Protein AF-A0A7Y9IDW6-F1 (afdb_monomer_lite)

Foldseek 3Di:
DPPVVVPDPDPLVQWDWDQQQQAPVQFDDDPNDTDDGDDSVRIDTDHPCPNVVNHVVRCCVVPVDPPPDDDDDDDPDDPDDPDDDDD

Sequence (87 aa):
MDAVRQHRPDPTAGRTLMHGDYHPGNLLWRDGALTGVIDWNGARLGSRWFDVAYCRADVAALFGHASHHSSAKPSRNSVSDPAERTG

Secondary structure (DSSP, 8-state):
--TTTTTPPPTTTTEEEE-SS-SGGGEEEETTEEEEE--GGG-EEEETTHHHHHHHHHHHHHHS-------PPP-S-----------

pLDDT: mean 77.26, std 22.36, range [35.78, 98.44]

Radius of gyration: 22.96 Å; chains: 1; bounding box: 28×56×67 Å

InterPro domains:
  IPR002575 Aminoglycoside phosphotransferase [PF01636] (2-58)
  IPR011009 Protein kinase-like domain superfamily [SSF56112] (7-60)

Organism: NCBI:txid682979

Structure (mmCIF, N/CA/C/O backbone):
data_AF-A0A7Y9IDW6-F1
#
_entry.id   AF-A0A7Y9IDW6-F1
#
loop_
_atom_site.group_PDB
_atom_site.id
_atom_site.type_symbol
_atom_site.label_atom_id
_atom_site.label_alt_id
_atom_site.label_comp_id
_atom_site.label_asym_id
_atom_site.label_entity_id
_atom_site.label_seq_id
_atom_site.pdbx_PDB_ins_code
_atom_site.Cartn_x
_atom_site.Cartn_y
_atom_site.Cartn_z
_atom_site.occupancy
_atom_site.B_iso_or_equiv
_atom_site.auth_seq_id
_atom_site.auth_comp_id
_atom_site.auth_asym_id
_atom_site.auth_atom_id
_atom_site.pdbx_PDB_model_num
ATOM 1 N N . MET A 1 1 ? 17.120 -0.017 -39.735 1.00 52.53 1 MET A N 1
ATOM 2 C CA . MET A 1 1 ? 16.488 0.685 -38.593 1.00 52.53 1 MET A CA 1
ATOM 3 C C . MET A 1 1 ? 15.221 -0.026 -38.094 1.00 52.53 1 MET A C 1
ATOM 5 O O . MET A 1 1 ? 14.781 0.277 -36.993 1.00 52.53 1 MET A O 1
ATOM 9 N N . ASP A 1 2 ? 14.679 -1.014 -38.823 1.00 57.53 2 ASP A N 1
ATOM 10 C CA . ASP A 1 2 ? 13.400 -1.662 -38.473 1.00 57.53 2 ASP A CA 1
ATOM 11 C C . ASP A 1 2 ? 13.495 -2.823 -37.465 1.00 57.53 2 ASP A C 1
ATOM 13 O O . ASP A 1 2 ? 12.577 -3.026 -36.675 1.00 57.53 2 ASP A O 1
ATOM 17 N N . ALA A 1 3 ? 14.628 -3.534 -37.397 1.00 57.88 3 ALA A N 1
ATOM 18 C CA . ALA A 1 3 ? 14.773 -4.727 -36.548 1.00 57.88 3 ALA A CA 1
ATOM 19 C C . ALA A 1 3 ? 14.767 -4.442 -35.026 1.00 57.88 3 ALA A C 1
ATOM 21 O O . ALA A 1 3 ? 14.338 -5.283 -34.238 1.00 57.88 3 ALA A O 1
ATOM 22 N N . VAL A 1 4 ? 15.185 -3.243 -34.595 1.00 59.38 4 VAL A N 1
ATOM 23 C CA . VAL A 1 4 ? 15.222 -2.847 -33.168 1.00 59.38 4 VAL A CA 1
ATOM 24 C C . VAL A 1 4 ? 13.820 -2.556 -32.616 1.00 59.38 4 VAL A C 1
ATOM 26 O O . VAL A 1 4 ? 13.576 -2.727 -31.423 1.00 59.38 4 VAL A O 1
ATOM 29 N N . ARG A 1 5 ? 12.860 -2.171 -33.469 1.00 58.38 5 ARG A N 1
ATOM 30 C CA . ARG A 1 5 ? 11.469 -1.935 -33.041 1.00 58.38 5 ARG A CA 1
ATOM 31 C C . ARG A 1 5 ? 10.725 -3.232 -32.721 1.00 58.38 5 ARG A C 1
ATOM 33 O O . ARG A 1 5 ? 9.799 -3.206 -31.919 1.00 58.38 5 ARG A O 1
ATOM 40 N N . GLN A 1 6 ? 11.142 -4.349 -33.316 1.00 62.41 6 GLN A N 1
ATOM 41 C CA . GLN A 1 6 ? 10.410 -5.617 -33.276 1.00 62.41 6 GLN A CA 1
ATOM 42 C C . GLN A 1 6 ? 10.627 -6.422 -31.981 1.00 62.41 6 GLN A C 1
ATOM 44 O O . GLN A 1 6 ? 9.820 -7.286 -31.668 1.00 62.41 6 GLN A O 1
ATOM 49 N N . HIS A 1 7 ? 11.675 -6.106 -31.210 1.00 64.25 7 HIS A N 1
ATOM 50 C CA . HIS A 1 7 ? 12.049 -6.805 -29.969 1.00 64.25 7 HIS A CA 1
ATOM 51 C C . HIS A 1 7 ? 12.051 -5.892 -28.737 1.00 64.25 7 HIS A C 1
ATOM 53 O O . HIS A 1 7 ? 12.763 -6.147 -27.763 1.00 64.25 7 HIS A O 1
ATOM 59 N N . ARG A 1 8 ? 11.286 -4.794 -28.755 1.00 67.81 8 ARG A N 1
ATOM 60 C CA . ARG A 1 8 ? 11.201 -3.931 -27.576 1.00 67.81 8 ARG A CA 1
ATOM 61 C C . ARG A 1 8 ? 10.511 -4.719 -26.451 1.00 67.81 8 ARG A C 1
ATOM 63 O O . ARG A 1 8 ? 9.380 -5.155 -26.664 1.00 67.81 8 ARG A O 1
ATOM 70 N N . PRO A 1 9 ? 11.150 -4.90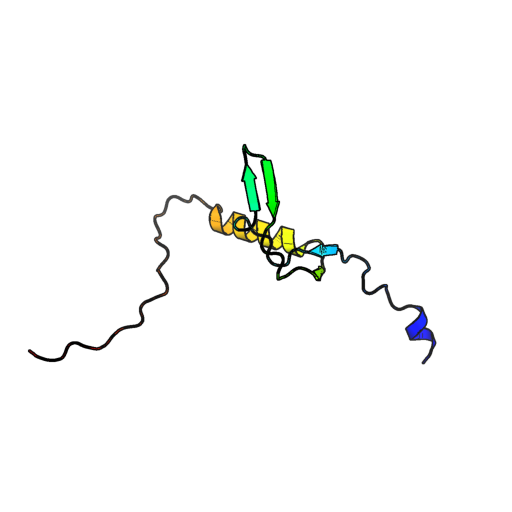6 -25.279 1.00 71.12 9 PRO A N 1
ATOM 71 C CA . PRO A 1 9 ? 10.484 -5.542 -24.153 1.00 71.12 9 PRO A CA 1
ATOM 72 C C . PRO A 1 9 ? 9.214 -4.760 -23.839 1.00 71.12 9 PRO A C 1
ATOM 74 O O . PRO A 1 9 ? 9.203 -3.525 -23.939 1.00 71.12 9 PRO A O 1
ATOM 77 N N . ASP A 1 10 ? 8.150 -5.481 -23.493 1.00 74.69 10 ASP A N 1
ATOM 78 C CA . ASP A 1 10 ? 6.908 -4.857 -23.065 1.00 74.69 10 ASP A CA 1
ATOM 79 C C . ASP A 1 10 ? 7.248 -3.858 -21.944 1.00 74.69 10 ASP A C 1
ATOM 81 O O . ASP A 1 10 ? 7.789 -4.257 -20.908 1.00 74.69 10 ASP A O 1
ATOM 85 N N . PRO A 1 11 ? 6.995 -2.551 -22.140 1.00 68.81 11 PRO A N 1
ATOM 86 C CA . PRO A 1 11 ? 7.340 -1.534 -21.152 1.00 68.81 11 PRO A CA 1
ATOM 87 C C . PRO A 1 11 ? 6.619 -1.737 -19.812 1.00 68.81 11 PRO A C 1
ATOM 89 O O . PRO A 1 11 ? 7.005 -1.121 -18.813 1.00 68.81 11 PRO A O 1
ATOM 92 N N . THR A 1 12 ? 5.588 -2.582 -19.791 1.00 71.69 12 THR A N 1
ATOM 93 C CA . THR A 1 12 ? 4.811 -2.961 -18.615 1.00 71.69 12 THR A CA 1
ATOM 94 C C . THR A 1 12 ? 5.217 -4.309 -18.018 1.00 71.69 12 THR A C 1
ATOM 96 O O . THR A 1 12 ? 4.779 -4.616 -16.910 1.00 71.69 12 THR A O 1
ATOM 99 N N . ALA A 1 13 ? 6.107 -5.077 -18.661 1.00 79.38 13 ALA A N 1
ATOM 100 C CA . ALA A 1 13 ? 6.582 -6.350 -18.125 1.00 79.38 13 ALA A CA 1
ATOM 101 C C . ALA A 1 13 ? 7.189 -6.155 -16.725 1.00 79.38 13 ALA A C 1
ATOM 103 O O . ALA A 1 13 ? 8.148 -5.407 -16.532 1.00 79.38 13 ALA A O 1
ATOM 104 N N . GLY A 1 14 ? 6.597 -6.818 -15.729 1.00 81.19 14 GLY A N 1
ATOM 105 C CA . GLY A 1 14 ? 7.012 -6.722 -14.327 1.00 81.19 14 GLY A CA 1
ATOM 106 C C . GLY A 1 14 ? 6.564 -5.451 -13.593 1.00 81.19 14 GLY A C 1
ATOM 107 O O . GLY A 1 14 ? 6.923 -5.285 -12.423 1.00 81.19 14 GLY A O 1
ATOM 108 N N . ARG A 1 15 ? 5.779 -4.573 -14.232 1.00 91.00 15 ARG A N 1
ATOM 109 C CA . ARG A 1 15 ? 5.115 -3.448 -13.567 1.00 91.00 15 ARG A CA 1
ATOM 110 C C . ARG A 1 15 ? 3.756 -3.873 -13.022 1.00 91.00 15 ARG A C 1
ATOM 112 O O . ARG A 1 15 ? 3.009 -4.585 -13.681 1.00 91.00 15 ARG A O 1
ATOM 119 N N . THR A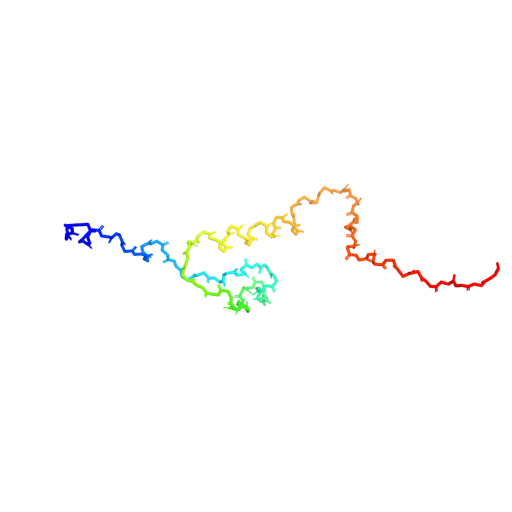 1 16 ? 3.424 -3.392 -11.835 1.00 92.81 16 THR A N 1
ATOM 120 C CA . THR A 1 16 ? 2.099 -3.536 -11.220 1.00 92.81 16 THR A CA 1
ATOM 121 C C . THR A 1 16 ? 1.576 -2.165 -10.822 1.00 92.81 16 THR A C 1
ATOM 123 O O . THR A 1 16 ? 2.348 -1.202 -10.751 1.00 92.81 16 THR A O 1
ATOM 126 N N . LEU A 1 17 ? 0.273 -2.073 -10.558 1.00 94.88 17 LEU A N 1
ATOM 127 C CA . LEU A 1 17 ? -0.284 -0.922 -9.862 1.00 94.88 17 LEU A CA 1
ATOM 128 C C . LEU A 1 17 ? 0.394 -0.812 -8.491 1.00 94.88 17 LEU A C 1
ATOM 130 O O . LEU A 1 17 ? 0.350 -1.755 -7.702 1.00 94.88 17 LEU A O 1
ATOM 134 N N . MET A 1 18 ? 1.036 0.326 -8.258 1.00 95.94 18 MET A N 1
ATOM 135 C CA . MET A 1 18 ? 1.550 0.751 -6.961 1.00 95.94 18 MET A CA 1
ATOM 136 C C . MET A 1 18 ? 0.707 1.919 -6.448 1.00 95.94 18 MET A C 1
ATOM 138 O O . MET A 1 18 ? 0.230 2.727 -7.248 1.00 95.94 18 MET A O 1
ATOM 142 N N . HIS A 1 19 ? 0.560 2.011 -5.130 1.00 97.75 19 HIS A N 1
ATOM 143 C CA . HIS A 1 19 ? -0.087 3.113 -4.425 1.00 97.75 19 HIS A CA 1
ATOM 144 C C . HIS A 1 19 ? 0.718 4.409 -4.561 1.00 97.75 19 HIS A C 1
ATOM 146 O O . HIS A 1 19 ? 0.150 5.475 -4.765 1.00 97.75 19 HIS A O 1
ATOM 152 N N . GLY A 1 20 ? 2.051 4.318 -4.466 1.00 95.88 20 GLY A N 1
ATOM 153 C CA . GLY A 1 20 ? 2.952 5.473 -4.546 1.00 95.88 20 GLY A CA 1
ATOM 154 C C . GLY A 1 20 ? 3.197 6.191 -3.223 1.00 95.88 20 GLY A C 1
ATOM 155 O O . GLY A 1 20 ? 4.231 6.840 -3.102 1.00 95.88 20 GLY A O 1
ATOM 156 N N . ASP A 1 21 ? 2.318 5.990 -2.244 1.00 96.69 21 ASP A N 1
ATOM 157 C CA . ASP A 1 21 ? 2.466 6.476 -0.866 1.00 96.69 21 ASP A CA 1
ATOM 158 C C . ASP A 1 21 ? 1.946 5.442 0.159 1.00 96.69 21 ASP A C 1
ATOM 160 O O . ASP A 1 21 ? 1.062 5.700 0.975 1.00 96.69 21 ASP A O 1
ATOM 164 N N . TYR A 1 22 ? 2.357 4.177 -0.001 1.00 97.25 22 TYR A N 1
ATOM 165 C CA . TYR A 1 22 ? 1.864 3.068 0.827 1.00 97.25 22 TYR A CA 1
ATOM 166 C C . TYR A 1 22 ? 2.614 3.002 2.161 1.00 97.25 22 TYR A C 1
ATOM 168 O O . TYR A 1 22 ? 3.679 2.391 2.247 1.00 97.25 22 TYR A O 1
ATOM 176 N N . HIS A 1 23 ? 2.054 3.598 3.210 1.00 96.06 23 HIS A N 1
ATOM 177 C CA . HIS A 1 23 ? 2.623 3.574 4.557 1.00 96.06 23 HIS A CA 1
ATOM 178 C C . HIS A 1 23 ? 1.533 3.420 5.632 1.00 96.06 23 HIS A C 1
ATOM 180 O O . HIS A 1 23 ? 0.357 3.639 5.332 1.00 96.06 23 HIS A O 1
ATOM 186 N N . PRO A 1 24 ? 1.873 3.059 6.890 1.00 95.44 24 PRO A N 1
ATOM 187 C CA . PRO A 1 24 ? 0.879 2.749 7.924 1.00 95.44 24 PRO A CA 1
ATOM 188 C C . PRO A 1 24 ? -0.168 3.840 8.192 1.00 95.44 24 PRO A C 1
ATOM 190 O O . PRO A 1 24 ? -1.264 3.512 8.634 1.00 95.44 24 PRO A O 1
ATOM 193 N N . GLY A 1 25 ? 0.143 5.112 7.919 1.00 96.00 25 GLY A N 1
ATOM 194 C CA . GLY A 1 25 ? -0.793 6.230 8.094 1.00 96.00 25 GLY A CA 1
ATOM 195 C C . GLY A 1 25 ? -1.942 6.247 7.079 1.00 96.00 25 GLY A C 1
ATOM 196 O O . GLY A 1 25 ? -3.014 6.751 7.394 1.00 96.00 25 GLY A O 1
ATOM 197 N N . ASN A 1 26 ? -1.750 5.626 5.914 1.00 98.31 26 ASN A N 1
ATOM 198 C CA . ASN A 1 26 ? -2.755 5.513 4.853 1.00 98.31 26 ASN A CA 1
ATOM 199 C C . ASN A 1 26 ? -3.513 4.170 4.891 1.00 98.31 26 ASN A C 1
ATOM 201 O O . ASN A 1 26 ? -4.283 3.856 3.979 1.00 98.31 26 ASN A O 1
ATOM 205 N N . LEU A 1 27 ? -3.310 3.361 5.939 1.00 97.38 27 LEU A N 1
ATOM 206 C CA . LEU A 1 27 ? -3.973 2.071 6.136 1.00 97.38 27 LEU A CA 1
ATOM 207 C C . LEU A 1 27 ? -5.077 2.183 7.188 1.00 97.38 27 LEU A C 1
ATOM 209 O O . LEU A 1 27 ? -4.828 2.568 8.329 1.00 97.38 27 LEU A O 1
ATOM 213 N N . LEU A 1 28 ? -6.294 1.777 6.831 1.00 98.25 28 LEU A N 1
ATOM 214 C CA . LEU A 1 28 ? -7.432 1.760 7.749 1.00 98.25 28 LEU A CA 1
ATOM 215 C C . LEU A 1 28 ? -7.607 0.373 8.358 1.00 98.25 28 LEU A C 1
ATOM 217 O O . LEU A 1 28 ? -7.819 -0.605 7.639 1.00 98.25 28 LEU A O 1
ATOM 221 N N . TRP A 1 29 ? -7.594 0.292 9.685 1.00 97.62 29 TRP A N 1
ATOM 222 C CA . TRP A 1 29 ? -7.751 -0.956 10.428 1.00 97.62 29 TRP A CA 1
ATOM 223 C C . TRP A 1 29 ? -9.041 -0.952 11.243 1.00 97.62 29 TRP A C 1
ATOM 225 O O . TRP A 1 29 ? -9.399 0.058 11.847 1.00 97.62 29 TRP A O 1
ATOM 235 N N . ARG A 1 30 ? -9.717 -2.099 11.299 1.00 97.94 30 ARG A N 1
ATOM 236 C CA . ARG A 1 30 ? -10.855 -2.336 12.194 1.00 97.94 30 ARG A CA 1
ATOM 237 C C . ARG A 1 30 ? -10.772 -3.759 12.725 1.00 97.94 30 ARG A C 1
ATOM 239 O O . ARG A 1 30 ? -10.611 -4.687 11.941 1.00 97.94 30 ARG A O 1
ATOM 246 N N . ASP A 1 31 ? -10.841 -3.914 14.044 1.00 97.31 31 ASP A N 1
ATOM 247 C CA . ASP A 1 31 ? -10.815 -5.217 14.727 1.00 97.31 31 ASP A CA 1
ATOM 248 C C . ASP A 1 31 ? -9.625 -6.111 14.317 1.00 97.31 31 ASP A C 1
ATOM 250 O O . ASP A 1 31 ? -9.757 -7.315 14.118 1.00 97.31 31 ASP A O 1
ATOM 254 N N . GLY A 1 32 ? -8.444 -5.506 14.140 1.00 96.06 32 GLY A N 1
ATOM 255 C CA . GLY A 1 32 ? -7.222 -6.210 13.732 1.00 96.06 32 GLY A CA 1
ATOM 256 C C . GLY A 1 32 ? -7.142 -6.574 12.243 1.00 96.06 32 GLY A C 1
ATOM 257 O O . GLY A 1 32 ? -6.132 -7.124 11.812 1.00 96.06 32 GLY A O 1
ATOM 258 N N . ALA A 1 33 ? -8.156 -6.236 11.443 1.00 97.56 33 ALA A N 1
ATOM 259 C CA . ALA A 1 33 ? -8.166 -6.448 10.001 1.00 97.56 33 ALA A CA 1
ATOM 260 C C . ALA A 1 33 ? -7.914 -5.142 9.233 1.00 97.56 33 ALA A C 1
ATOM 262 O O . ALA A 1 33 ? -8.436 -4.082 9.590 1.00 97.56 33 ALA A O 1
ATOM 263 N N . LEU A 1 34 ? -7.145 -5.228 8.145 1.00 96.94 34 LEU A N 1
ATOM 264 C CA . LEU A 1 34 ? -7.015 -4.140 7.177 1.00 96.94 34 LEU A CA 1
ATOM 265 C C . LEU A 1 34 ? -8.330 -4.014 6.395 1.00 96.94 34 LEU A C 1
ATOM 267 O O . LEU A 1 34 ? -8.793 -4.977 5.789 1.00 96.94 34 LEU A O 1
ATOM 271 N N . THR A 1 35 ? -8.927 -2.826 6.407 1.00 98.44 35 THR A N 1
ATOM 272 C CA . THR A 1 35 ? -10.249 -2.546 5.815 1.00 98.44 35 THR A CA 1
ATOM 273 C C . THR A 1 35 ? -10.206 -1.572 4.648 1.00 98.44 35 THR A C 1
ATOM 275 O O . THR A 1 35 ? -11.153 -1.517 3.866 1.00 98.44 35 THR A O 1
ATOM 278 N N . GLY A 1 36 ? -9.119 -0.818 4.502 1.00 98.06 36 GLY A N 1
ATOM 279 C CA . GLY A 1 36 ? -8.995 0.151 3.427 1.00 98.06 36 GLY A CA 1
ATOM 280 C C . GLY A 1 36 ? -7.589 0.705 3.284 1.00 98.06 36 GLY A C 1
ATOM 281 O O . GLY A 1 36 ? -6.781 0.652 4.212 1.00 98.06 36 GLY A O 1
ATOM 282 N N . VAL A 1 37 ? -7.340 1.249 2.098 1.00 98.25 37 VAL A N 1
ATOM 283 C CA . VAL A 1 37 ? -6.149 2.020 1.747 1.00 98.25 37 VAL A CA 1
ATOM 284 C C . VAL A 1 37 ? -6.644 3.334 1.155 1.00 98.25 37 VAL A C 1
ATOM 286 O O . VAL A 1 37 ? -7.492 3.317 0.256 1.00 98.25 37 VAL A O 1
ATOM 289 N N . ILE A 1 38 ? -6.170 4.454 1.690 1.00 98.38 38 ILE A N 1
ATOM 290 C CA . ILE A 1 38 ? -6.596 5.807 1.310 1.00 98.38 38 ILE A CA 1
ATOM 291 C C . ILE A 1 38 ? -5.439 6.597 0.691 1.00 98.38 38 ILE A C 1
ATOM 293 O O . ILE A 1 38 ? -4.295 6.183 0.786 1.00 98.38 38 ILE A O 1
ATOM 297 N N . ASP A 1 39 ? -5.758 7.746 0.093 1.00 98.12 39 ASP A N 1
ATOM 298 C C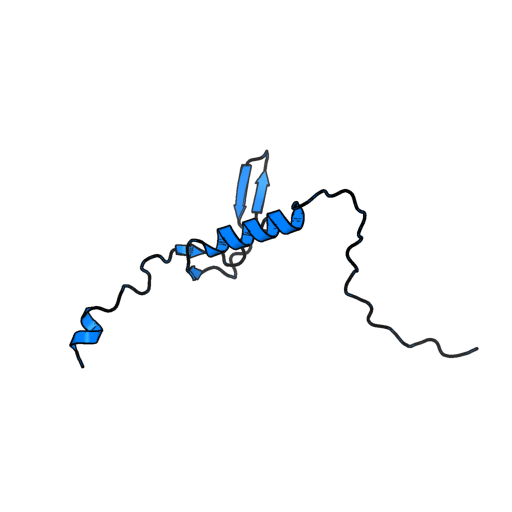A . ASP A 1 39 ? -4.801 8.674 -0.533 1.00 98.12 39 ASP A CA 1
ATOM 299 C C . ASP A 1 39 ? -4.038 8.123 -1.756 1.00 98.12 39 ASP A C 1
ATOM 301 O O . ASP A 1 39 ? -2.815 8.084 -1.834 1.00 98.12 39 ASP A O 1
ATOM 305 N N . TRP A 1 40 ? -4.796 7.736 -2.785 1.00 97.81 40 TRP A N 1
ATOM 306 C CA . TRP A 1 40 ? -4.283 7.169 -4.040 1.00 97.81 40 TRP A CA 1
ATOM 307 C C . TRP A 1 40 ? -3.695 8.199 -5.023 1.00 97.81 40 TRP A C 1
ATOM 309 O O . TRP A 1 40 ? -3.577 7.921 -6.218 1.00 97.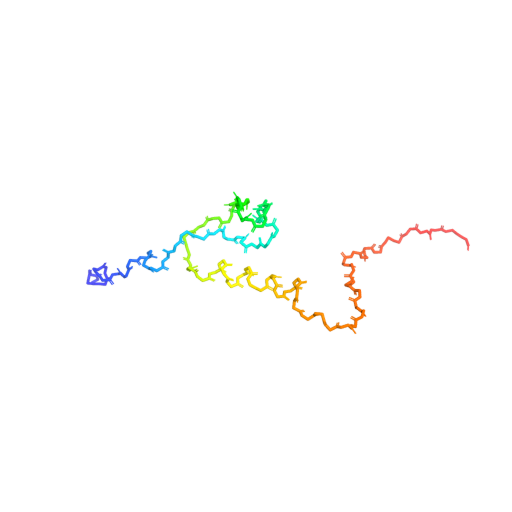81 40 TRP A O 1
ATOM 319 N N . ASN A 1 41 ? -3.341 9.404 -4.572 1.00 97.50 41 ASN A N 1
ATOM 320 C CA . ASN A 1 41 ? -2.868 10.476 -5.456 1.00 97.50 41 ASN A CA 1
ATOM 321 C C . ASN A 1 41 ? -1.566 10.111 -6.216 1.00 97.50 41 ASN A C 1
ATOM 323 O O . ASN A 1 41 ? -1.326 10.614 -7.315 1.00 97.50 41 ASN A O 1
ATOM 327 N N . GLY A 1 42 ? -0.765 9.192 -5.665 1.00 95.56 42 GLY A N 1
ATOM 328 C CA . GLY A 1 42 ? 0.502 8.709 -6.216 1.00 95.56 42 GLY A CA 1
ATOM 329 C C . GLY A 1 42 ? 0.386 7.459 -7.092 1.00 95.56 42 GLY A C 1
ATOM 330 O O . GLY A 1 42 ? 1.413 6.929 -7.538 1.00 95.56 42 GLY A O 1
ATOM 331 N N . ALA A 1 43 ? -0.834 6.974 -7.339 1.00 97.25 43 ALA A N 1
ATOM 332 C CA . ALA A 1 43 ? -1.067 5.691 -7.981 1.00 97.25 43 ALA A CA 1
ATOM 333 C C . ALA A 1 43 ? -0.510 5.650 -9.410 1.00 97.25 43 ALA A C 1
ATOM 335 O O . ALA A 1 43 ? -0.806 6.505 -10.248 1.00 97.25 43 ALA A O 1
ATOM 336 N N . ARG A 1 44 ? 0.299 4.631 -9.716 1.00 95.75 44 ARG A N 1
ATOM 337 C CA . ARG A 1 44 ? 0.926 4.472 -11.041 1.00 95.75 44 ARG A CA 1
ATOM 338 C C . ARG A 1 44 ? 1.353 3.035 -11.311 1.00 95.75 44 ARG A C 1
ATOM 340 O O . ARG A 1 44 ? 1.372 2.206 -10.411 1.00 95.75 44 ARG A O 1
ATOM 347 N N . LEU A 1 45 ? 1.748 2.737 -12.549 1.00 95.50 45 LEU A N 1
ATOM 348 C CA . LEU A 1 45 ? 2.408 1.471 -12.883 1.00 95.50 45 LEU A CA 1
ATOM 349 C C . LEU A 1 45 ? 3.908 1.547 -12.580 1.00 95.50 45 LEU A C 1
ATOM 351 O O . LEU A 1 45 ? 4.642 2.325 -13.201 1.00 95.50 45 LEU A O 1
ATOM 355 N N . GLY A 1 46 ? 4.381 0.692 -11.679 1.00 92.19 46 GLY A N 1
ATOM 356 C CA . GLY A 1 46 ? 5.775 0.679 -11.248 1.00 92.19 46 GLY A CA 1
ATOM 357 C C . GLY A 1 46 ? 6.242 -0.672 -10.725 1.00 92.19 46 GLY A C 1
ATOM 358 O O . GLY A 1 46 ? 5.598 -1.699 -10.924 1.00 92.19 46 GLY A O 1
ATOM 359 N N . SER A 1 47 ? 7.412 -0.675 -10.088 1.00 92.19 47 SER A N 1
ATOM 360 C CA . SER A 1 47 ? 7.986 -1.886 -9.500 1.00 92.19 47 SER A CA 1
ATOM 361 C C . SER A 1 47 ? 7.085 -2.429 -8.392 1.00 92.19 47 SER A C 1
ATOM 363 O O . SER A 1 47 ? 6.746 -1.700 -7.462 1.00 92.19 47 SER A O 1
ATOM 365 N N . ARG A 1 48 ? 6.795 -3.736 -8.430 1.00 87.69 48 ARG A N 1
ATOM 366 C CA . ARG A 1 48 ? 6.029 -4.447 -7.386 1.00 87.69 48 ARG A CA 1
ATOM 367 C C . ARG A 1 48 ? 6.617 -4.362 -5.979 1.00 87.69 48 ARG A C 1
ATOM 369 O O . ARG A 1 48 ? 5.942 -4.680 -5.010 1.00 87.69 48 ARG A O 1
ATOM 376 N N . TRP A 1 49 ? 7.880 -3.969 -5.870 1.00 93.31 49 TRP A N 1
ATOM 377 C CA . TRP A 1 49 ? 8.597 -3.911 -4.602 1.00 93.31 49 TRP A CA 1
ATOM 378 C C . TRP A 1 49 ? 8.515 -2.556 -3.907 1.00 93.31 49 TRP A C 1
ATOM 380 O O . TRP A 1 49 ? 8.847 -2.479 -2.729 1.00 93.31 49 TRP A O 1
ATOM 390 N N . PHE A 1 50 ? 8.112 -1.502 -4.622 1.00 94.69 50 PHE A N 1
ATOM 391 C CA . PHE A 1 50 ? 8.216 -0.130 -4.128 1.00 94.69 50 PHE A CA 1
ATOM 392 C C . PHE A 1 50 ? 7.412 0.078 -2.839 1.00 94.69 50 PHE A C 1
ATOM 394 O O . PHE A 1 50 ? 7.994 0.393 -1.806 1.00 94.69 50 PHE A O 1
ATOM 401 N N . ASP A 1 51 ? 6.105 -0.185 -2.882 1.00 96.38 51 ASP A N 1
ATOM 402 C CA . ASP A 1 51 ? 5.205 0.017 -1.740 1.00 96.38 51 ASP A CA 1
ATOM 403 C C . ASP A 1 51 ? 5.601 -0.840 -0.528 1.00 96.38 51 ASP A C 1
ATOM 405 O O . ASP A 1 51 ? 5.575 -0.378 0.609 1.00 96.38 51 ASP A O 1
ATOM 409 N N . VAL A 1 52 ? 6.036 -2.084 -0.763 1.00 94.81 52 VAL A N 1
ATOM 410 C CA . VAL A 1 52 ? 6.467 -3.001 0.307 1.00 94.81 52 VAL A CA 1
ATOM 411 C C . VAL A 1 52 ? 7.731 -2.491 0.996 1.00 94.81 52 VAL A C 1
ATOM 413 O O . VAL A 1 52 ? 7.812 -2.500 2.224 1.00 94.81 52 VAL A O 1
ATOM 416 N N . ALA A 1 53 ? 8.724 -2.054 0.218 1.00 96.12 53 ALA A N 1
ATOM 417 C CA . ALA A 1 53 ? 9.967 -1.520 0.761 1.00 96.12 53 ALA A CA 1
ATOM 418 C C . ALA A 1 53 ? 9.723 -0.216 1.532 1.00 96.12 53 ALA A C 1
ATOM 420 O O . ALA A 1 53 ? 10.270 -0.050 2.623 1.00 96.12 53 ALA A O 1
ATOM 421 N N . TYR A 1 54 ? 8.874 0.660 0.989 1.00 95.19 54 TYR A N 1
ATOM 422 C CA . TYR A 1 54 ? 8.509 1.930 1.605 1.00 95.19 54 TYR A CA 1
ATOM 423 C C . TYR A 1 54 ? 7.789 1.722 2.945 1.00 95.19 54 TYR A C 1
ATOM 425 O O . TYR A 1 54 ? 8.287 2.148 3.985 1.00 95.19 54 TYR A O 1
ATOM 433 N N . CYS A 1 55 ? 6.708 0.935 2.960 1.00 96.31 55 CYS A N 1
ATOM 434 C CA . CYS A 1 55 ? 5.955 0.634 4.179 1.00 96.31 55 CYS A CA 1
ATOM 435 C C . CYS A 1 55 ? 6.818 -0.046 5.249 1.00 96.31 55 CYS A C 1
ATOM 437 O O . CYS A 1 55 ? 6.747 0.294 6.428 1.00 96.31 55 CYS A O 1
ATOM 439 N N . ARG A 1 56 ? 7.685 -0.987 4.849 1.00 96.00 56 ARG A N 1
ATOM 440 C CA . ARG A 1 56 ? 8.606 -1.651 5.779 1.00 96.00 56 ARG A CA 1
ATOM 441 C C . ARG A 1 56 ? 9.589 -0.663 6.411 1.00 96.00 56 ARG A C 1
ATOM 443 O O . ARG A 1 56 ? 9.881 -0.801 7.597 1.00 96.00 56 ARG A O 1
ATOM 450 N N . ALA A 1 57 ? 10.120 0.283 5.637 1.00 95.12 57 ALA A N 1
ATOM 451 C CA . ALA A 1 57 ? 11.013 1.311 6.161 1.00 95.12 57 ALA A CA 1
ATOM 452 C C . ALA A 1 57 ? 10.292 2.199 7.185 1.00 95.12 57 ALA A C 1
ATOM 454 O O . ALA A 1 57 ? 10.836 2.440 8.260 1.00 95.12 57 ALA A O 1
ATOM 455 N N . ASP A 1 58 ? 9.048 2.586 6.909 1.00 94.69 58 ASP A N 1
ATOM 456 C CA . ASP A 1 58 ? 8.229 3.380 7.828 1.00 94.69 58 ASP A CA 1
ATOM 457 C C . ASP A 1 58 ? 7.886 2.629 9.117 1.00 94.69 58 ASP A C 1
ATOM 459 O O . ASP A 1 58 ? 8.051 3.166 10.211 1.00 94.69 58 ASP A O 1
ATOM 463 N N . VAL A 1 59 ? 7.489 1.357 9.024 1.00 93.75 59 VAL A N 1
ATOM 464 C CA . VAL A 1 59 ? 7.281 0.498 10.203 1.00 93.75 59 VAL A CA 1
ATOM 465 C C . VAL A 1 59 ? 8.570 0.388 11.021 1.00 93.75 59 VAL A C 1
ATOM 467 O O . VAL A 1 59 ? 8.538 0.512 12.243 1.00 93.75 59 VAL A O 1
ATOM 470 N N . ALA A 1 60 ? 9.722 0.211 10.370 1.00 94.38 60 ALA A N 1
ATOM 471 C CA . ALA A 1 60 ? 11.008 0.196 11.060 1.00 94.38 60 ALA A CA 1
ATOM 472 C C . ALA A 1 60 ? 11.361 1.560 11.678 1.00 94.38 60 ALA A C 1
ATOM 474 O O . ALA A 1 60 ? 11.970 1.600 12.736 1.00 94.38 60 ALA A O 1
ATOM 475 N N . ALA A 1 61 ? 10.966 2.685 11.089 1.00 90.25 61 ALA A N 1
ATOM 476 C CA . ALA A 1 61 ? 11.195 4.003 11.682 1.00 90.25 61 ALA A CA 1
ATOM 477 C C . ALA A 1 61 ? 10.262 4.292 12.873 1.00 90.25 61 ALA A C 1
ATOM 479 O O . ALA A 1 61 ? 10.638 5.014 13.797 1.00 90.25 61 ALA A O 1
ATOM 480 N N . LEU A 1 62 ? 9.044 3.745 12.848 1.00 89.88 62 LEU A N 1
ATOM 481 C CA . LEU A 1 62 ? 8.050 3.900 13.911 1.00 89.88 62 LEU A CA 1
ATOM 482 C C . LEU A 1 62 ? 8.303 2.960 15.096 1.00 89.88 62 LEU A C 1
ATOM 484 O O . LEU A 1 62 ? 8.052 3.341 16.238 1.00 89.88 62 LEU A O 1
ATOM 488 N N . PHE A 1 63 ? 8.798 1.747 14.832 1.00 86.06 63 PHE A N 1
ATOM 489 C CA . PHE A 1 63 ? 8.875 0.665 15.822 1.00 86.06 63 PHE A CA 1
ATOM 490 C C . PHE A 1 63 ? 10.256 -0.004 15.917 1.00 86.06 63 PHE A C 1
ATOM 492 O O . PHE A 1 63 ? 10.468 -0.881 16.756 1.00 86.06 63 PHE A O 1
ATOM 499 N N . GLY A 1 64 ? 11.210 0.378 15.067 1.00 74.75 64 GLY A N 1
ATOM 500 C CA . GLY A 1 64 ? 12.573 -0.144 15.080 1.00 74.75 64 GLY A CA 1
ATOM 501 C C . GLY A 1 64 ? 13.366 0.423 16.248 1.00 74.75 64 GLY A C 1
ATOM 502 O O . GLY A 1 64 ? 13.706 1.600 16.280 1.00 74.75 64 GLY A O 1
ATOM 503 N N . HIS A 1 65 ? 13.672 -0.473 17.183 1.00 60.19 65 HIS A N 1
ATOM 504 C CA . HIS A 1 65 ? 14.389 -0.261 18.438 1.00 60.19 65 HIS A CA 1
ATOM 505 C C . HIS A 1 65 ? 13.646 0.596 19.472 1.00 60.19 65 HIS A C 1
ATOM 507 O O . HIS A 1 65 ? 13.964 1.757 19.713 1.00 60.19 65 HIS A O 1
ATOM 513 N N . ALA A 1 66 ? 12.802 -0.078 20.261 1.00 56.47 66 ALA A N 1
ATOM 514 C CA . ALA A 1 66 ? 12.767 0.161 21.702 1.00 56.47 66 ALA A CA 1
ATOM 515 C C . ALA A 1 66 ? 14.136 -0.210 22.315 1.00 56.47 66 ALA A C 1
ATOM 517 O O . ALA A 1 66 ? 14.286 -1.192 23.034 1.00 56.47 66 ALA A O 1
ATOM 518 N N . SER A 1 67 ? 15.173 0.562 21.999 1.00 52.75 67 SER A N 1
ATOM 519 C CA . SER A 1 67 ? 16.273 0.745 22.931 1.00 52.75 67 SER A CA 1
ATOM 520 C C . SER A 1 67 ? 15.800 1.842 23.867 1.00 52.75 67 SER A C 1
ATOM 522 O O . SER A 1 67 ? 15.594 2.971 23.434 1.00 52.75 67 SER A O 1
ATOM 524 N N . HIS A 1 68 ? 15.566 1.503 25.133 1.00 50.81 68 HIS A N 1
ATOM 525 C CA . HIS A 1 68 ? 15.272 2.462 26.193 1.00 50.81 68 HIS A CA 1
ATOM 526 C C . HIS A 1 68 ? 16.412 3.483 26.330 1.00 50.81 68 HIS A C 1
ATOM 528 O O . HIS A 1 68 ? 17.269 3.341 27.188 1.00 50.81 68 HIS A O 1
ATOM 534 N N . HIS A 1 69 ? 16.430 4.510 25.490 1.00 41.69 69 HIS A N 1
ATOM 535 C CA . HIS A 1 69 ? 17.165 5.745 25.704 1.00 41.69 69 HIS A CA 1
ATOM 536 C C . HIS A 1 69 ? 16.247 6.863 25.236 1.00 41.69 69 HIS A C 1
ATOM 538 O O . HIS A 1 69 ? 15.967 7.002 24.048 1.00 41.69 69 HIS A O 1
ATOM 544 N N . SER A 1 70 ? 15.719 7.617 26.202 1.00 48.47 70 SER A N 1
ATOM 545 C CA . SER A 1 70 ? 14.930 8.814 25.935 1.00 48.47 70 SER A CA 1
ATOM 546 C C . SER A 1 70 ? 15.728 9.719 25.002 1.00 48.47 70 SER A C 1
ATOM 548 O O . SER A 1 70 ? 16.808 10.195 25.341 1.00 48.47 70 SER A O 1
ATOM 550 N N . SER A 1 71 ? 15.233 9.908 23.790 1.00 48.12 71 SER A N 1
ATOM 551 C CA . SER A 1 71 ? 15.741 10.910 22.866 1.00 48.12 71 SER A CA 1
ATOM 552 C C . SER A 1 71 ? 14.527 11.520 22.198 1.00 48.12 71 SER A C 1
ATOM 554 O O . SER A 1 71 ? 13.979 10.995 21.230 1.00 48.12 71 SER A O 1
ATOM 556 N N . ALA A 1 72 ? 14.058 12.609 22.805 1.00 48.78 72 ALA A N 1
ATOM 557 C CA . ALA A 1 72 ? 13.062 13.486 22.225 1.00 48.78 72 ALA A CA 1
ATOM 558 C C . ALA A 1 72 ? 13.499 13.868 20.802 1.00 48.78 72 ALA A C 1
ATOM 560 O O . ALA A 1 72 ? 14.613 14.354 20.597 1.00 48.78 72 ALA A O 1
ATOM 561 N N . LYS A 1 73 ? 12.631 13.646 19.808 1.00 41.34 73 LYS A N 1
ATOM 562 C CA . LYS A 1 73 ? 12.833 14.207 18.467 1.00 41.34 73 LYS A CA 1
ATOM 563 C C . LYS A 1 73 ? 12.807 15.738 18.590 1.00 41.34 73 LYS A C 1
ATOM 565 O O . LYS A 1 73 ? 11.831 16.259 19.131 1.00 41.34 73 LYS A O 1
ATOM 570 N N . PRO A 1 74 ? 13.814 16.475 18.094 1.00 42.22 74 PRO A N 1
ATOM 571 C CA . PRO A 1 74 ? 13.727 17.924 18.052 1.00 42.22 74 PRO A CA 1
ATOM 572 C C . PRO A 1 74 ? 12.657 18.318 17.030 1.00 42.22 74 PRO A C 1
ATOM 574 O O . PRO A 1 74 ? 12.717 17.925 15.861 1.00 42.22 74 PRO A O 1
ATOM 577 N N . SER A 1 75 ? 11.666 19.082 17.488 1.00 42.47 75 SER A N 1
ATOM 578 C CA . SER A 1 75 ? 10.716 19.764 16.614 1.00 42.47 75 SER A CA 1
ATOM 579 C C . SER A 1 75 ? 11.503 20.691 15.690 1.00 42.47 75 SER A C 1
ATOM 581 O O . SER A 1 75 ? 12.148 21.638 16.142 1.00 42.47 75 SER A O 1
ATOM 583 N N . ARG A 1 76 ? 11.477 20.416 14.383 1.00 52.59 76 ARG A N 1
ATOM 584 C CA . ARG A 1 76 ? 11.838 21.418 13.382 1.00 52.59 76 ARG A CA 1
ATOM 585 C C . ARG A 1 76 ? 10.717 22.448 13.372 1.00 52.59 76 ARG A C 1
ATOM 587 O O . ARG A 1 76 ? 9.738 22.244 12.671 1.00 52.59 76 ARG A O 1
ATOM 594 N N . ASN A 1 77 ? 10.858 23.480 14.199 1.00 35.78 77 ASN A N 1
ATOM 595 C CA . ASN A 1 77 ? 10.373 24.837 13.955 1.00 35.78 77 ASN A CA 1
ATOM 596 C C . ASN A 1 77 ? 10.861 25.760 15.078 1.00 35.78 77 ASN A C 1
ATOM 598 O O . ASN A 1 77 ? 10.180 25.962 16.077 1.00 35.78 77 ASN A O 1
ATOM 602 N N . SER A 1 78 ? 12.036 26.352 14.870 1.00 44.41 78 SER A N 1
ATOM 603 C CA . SER A 1 78 ? 12.440 27.586 15.542 1.00 44.41 78 SER A CA 1
ATOM 604 C C . SER A 1 78 ? 12.751 28.604 14.452 1.00 44.41 78 SER A C 1
ATOM 606 O O . SER A 1 78 ? 13.909 28.851 14.124 1.00 44.41 78 SER A O 1
ATOM 608 N N . VAL A 1 79 ? 11.705 29.147 13.82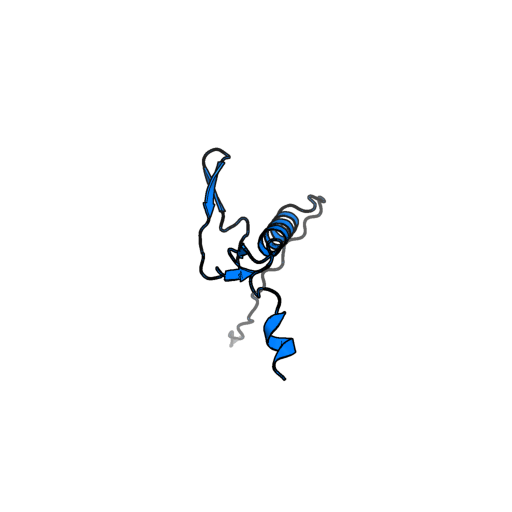9 1.00 44.84 79 VAL A N 1
ATOM 609 C CA . VAL A 1 79 ? 11.824 30.479 13.237 1.00 44.84 79 VAL A CA 1
ATOM 610 C C . VAL A 1 79 ? 11.899 31.418 14.433 1.00 44.84 79 VAL A C 1
ATOM 612 O O . VAL A 1 79 ? 10.956 31.526 15.208 1.00 44.84 79 VAL A O 1
ATOM 615 N N . SER A 1 80 ? 13.074 31.992 14.650 1.00 43.66 80 SER A N 1
ATOM 616 C CA . SER A 1 80 ? 13.298 33.055 15.620 1.00 43.66 80 SER A CA 1
ATOM 617 C C . SER A 1 80 ? 12.539 34.306 15.180 1.00 43.66 80 SER A C 1
ATOM 619 O O . SER A 1 80 ? 12.887 34.882 14.150 1.00 43.66 80 SER A O 1
ATOM 621 N N . ASP A 1 81 ? 11.547 34.725 15.962 1.00 38.66 81 ASP A N 1
ATOM 622 C CA . ASP A 1 81 ? 10.986 36.079 15.923 1.00 38.66 81 ASP A CA 1
ATOM 623 C C . ASP A 1 81 ? 11.937 37.040 16.661 1.00 38.66 81 ASP A C 1
ATOM 625 O O . ASP A 1 81 ? 12.196 36.833 17.850 1.00 38.66 81 ASP A O 1
ATOM 629 N N . PRO A 1 82 ? 12.470 38.102 16.026 1.00 44.50 82 PRO A N 1
ATOM 630 C CA . PRO A 1 82 ? 13.150 39.174 16.728 1.00 44.50 82 PRO A CA 1
ATOM 631 C C . PRO A 1 82 ? 12.190 40.356 16.860 1.00 44.50 82 PRO A C 1
ATOM 633 O O . PRO A 1 82 ? 12.133 41.226 15.992 1.00 44.50 82 PRO A O 1
ATOM 636 N N . ALA A 1 83 ? 11.435 40.403 17.953 1.00 45.59 83 ALA A N 1
ATOM 637 C CA . ALA A 1 83 ? 10.670 41.595 18.287 1.00 45.59 83 ALA A CA 1
ATOM 638 C C . ALA A 1 83 ? 10.374 41.677 19.784 1.00 45.59 83 ALA A C 1
ATOM 640 O O . ALA A 1 83 ? 9.230 41.512 20.167 1.00 45.59 83 ALA A O 1
ATOM 641 N N . GLU A 1 84 ? 11.363 42.031 20.610 1.00 40.38 84 GLU A N 1
ATOM 642 C CA . GLU A 1 84 ? 11.079 42.939 21.727 1.00 40.38 84 GLU A CA 1
ATOM 643 C C . GLU A 1 84 ? 12.167 44.011 21.838 1.00 40.38 84 GLU A C 1
ATOM 645 O O . GLU A 1 84 ? 13.342 43.785 22.121 1.00 40.38 84 GLU A O 1
ATOM 650 N N . ARG A 1 85 ? 11.706 45.209 21.494 1.00 38.16 85 ARG A N 1
ATOM 651 C CA . ARG A 1 85 ? 12.291 46.522 21.703 1.00 38.16 85 ARG A CA 1
ATOM 652 C C . ARG A 1 85 ? 11.967 46.930 23.146 1.00 38.16 85 ARG A C 1
ATOM 654 O O . ARG A 1 85 ? 10.926 46.540 23.656 1.00 38.16 85 ARG A O 1
ATOM 661 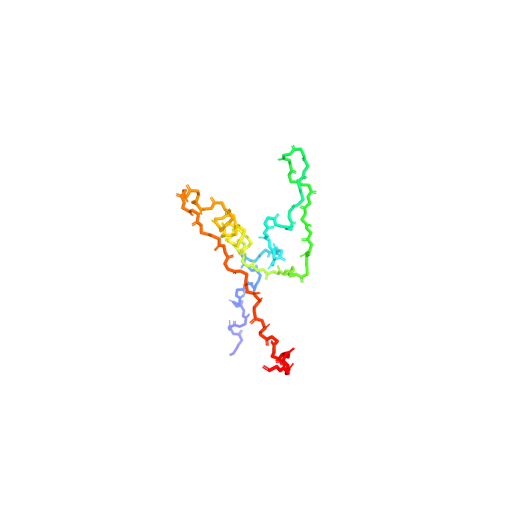N N . THR A 1 86 ? 12.769 47.845 23.685 1.00 40.81 86 THR A N 1
ATOM 662 C CA . THR A 1 86 ? 12.553 48.673 24.893 1.00 40.81 86 THR A CA 1
ATOM 663 C C . THR A 1 86 ? 12.915 48.061 26.248 1.00 40.81 86 THR A C 1
ATOM 665 O O . THR A 1 86 ? 12.381 47.033 26.641 1.00 40.81 86 THR A O 1
ATOM 668 N N . GLY A 1 87 ? 13.798 48.767 26.965 1.00 40.84 87 GLY A N 1
ATOM 669 C CA . GLY A 1 87 ? 14.164 48.523 28.358 1.00 40.84 87 GLY A CA 1
ATOM 670 C C . GLY A 1 87 ? 15.616 48.838 28.634 1.00 40.84 87 GLY A C 1
ATOM 671 O O . GLY A 1 87 ? 16.315 47.892 29.042 1.00 40.84 87 GLY A O 1
#